Protein AF-A0A9P6Y6A9-F1 (afdb_monomer)

Foldseek 3Di:
DAEEEEEDEDQDLDADDLVLLLVRLLVCVVVVPQEYEYEYEYPVCLVCVVPCVVCVVSVVNNVVNSLVSNQVSCVVSVNNVHHYHYHHCSHPPDDPLLPQRHAAYEDAPVCVVVLVVSQVVNVVVPGDRHHYHHDDDDPDDPPDPDDDPPPDDDDDDDDDDD

Sequence (162 aa):
MSILYLPLVLDELYPPNDDLIRQTVSLAITEKAKRLVIGIKSQEIKTHAHCLDAIWDKMQTVLGHLYVAQLNVAYEANAPLFDCNVVFEDVCGYFIHLEPNLTKVCLPEKDMDQVKKWNEARKEIGLNVLEVHGMSRHPTTPVQPSHQKKASDIVDDDCVGV

Organism: Rhizopus oryzae (NCBI:txid64495)

Solvent-accessible surface area (backbone atoms only — not comparable to full-atom values): 9762 Å² total; per-residue (Å²): 123,46,23,38,34,33,75,41,80,34,77,54,76,57,74,72,70,58,66,63,52,39,52,50,49,49,50,38,60,76,70,61,35,66,30,40,37,38,36,38,38,35,62,50,55,53,74,30,67,92,47,50,78,84,49,38,70,38,54,50,50,35,50,52,48,53,49,52,48,44,46,55,50,24,50,79,66,76,38,75,81,66,47,71,48,80,44,53,49,74,74,67,85,57,63,73,84,67,42,81,69,47,39,33,37,43,40,51,60,92,55,51,68,59,52,54,56,43,34,51,57,22,48,77,74,74,38,74,62,59,45,80,44,70,43,82,82,75,83,77,73,80,81,71,81,79,75,78,82,74,90,78,86,88,74,91,80,89,82,89,85,134

Mean predicted aligned error: 9.48 Å

Secondary structure (DSSP, 8-state):
--EEEEEEEESSSSPPPHHHHHHHHHHHHHTT-SEEEEEEEEHHHHHTTT-GGGGHHHHHHHHHHHHHHHHHHHHHTT-TT--EEEEETTTSSS-GGG-TT--EEEEEGGGHHHHHHHHHHHHHTTPPPPEEEEE---------------------------

Nearest PDB structures (foldseek):
  3do8-assembly1_A  TM=6.093E-01  e=5.487E-04  Archaeoglobus fulgidus
  4r2l-assembly1_B-2  TM=4.645E-01  e=2.182E+00  Salmonella enterica subsp. enterica serovar Typhimurium str. LT2
  7ap3-assembly1_B  TM=3.994E-01  e=2.048E+00  Escherichia coli BL21(DE3)
  4guf-assembly1_A  TM=3.846E-01  e=2.182E+00  Salmonella enterica subsp. enterica serovar Typhimurium str. LT2
  6vw9-assembly1_A-2  TM=2.166E-01  e=6.005E+00  Caenorhabditis elegans

Structure (mmCIF, N/CA/C/O backbone):
data_AF-A0A9P6Y6A9-F1
#
_entry.id   AF-A0A9P6Y6A9-F1
#
loop_
_atom_site.group_PDB
_atom_site.id
_atom_site.type_symbol
_atom_site.label_atom_id
_atom_site.label_alt_id
_atom_site.label_comp_id
_atom_site.label_asym_id
_atom_site.label_entity_id
_atom_site.label_seq_id
_atom_site.pdbx_PDB_ins_code
_atom_site.Cartn_x
_atom_site.Cartn_y
_atom_site.Cartn_z
_atom_site.occupancy
_atom_site.B_iso_or_equiv
_atom_site.auth_seq_id
_atom_site.auth_comp_id
_atom_site.auth_asym_id
_atom_site.auth_atom_id
_atom_site.pdbx_PDB_model_num
ATOM 1 N N . MET A 1 1 ? -16.150 -3.384 7.715 1.00 75.31 1 MET A N 1
ATOM 2 C CA . MET A 1 1 ? -14.798 -3.113 8.251 1.00 75.31 1 MET A CA 1
ATOM 3 C C . MET A 1 1 ? -13.981 -2.491 7.135 1.00 75.31 1 MET A C 1
ATOM 5 O O . MET A 1 1 ? -14.088 -2.981 6.017 1.00 75.31 1 MET A O 1
ATOM 9 N N . SER A 1 2 ? -13.259 -1.407 7.412 1.00 92.94 2 SER A N 1
ATOM 10 C CA . SER A 1 2 ? -12.521 -0.643 6.400 1.00 92.94 2 SER A CA 1
ATOM 11 C C . SER A 1 2 ? -11.249 -1.365 5.952 1.00 92.94 2 SER A C 1
ATOM 13 O O . SER A 1 2 ? -10.630 -2.095 6.728 1.00 92.94 2 SER A O 1
ATOM 15 N N . ILE A 1 3 ? -10.866 -1.155 4.695 1.00 96.31 3 ILE A N 1
ATOM 16 C CA . ILE A 1 3 ? -9.535 -1.477 4.175 1.00 96.31 3 ILE A CA 1
ATOM 17 C C . ILE A 1 3 ? -8.944 -0.165 3.677 1.00 96.31 3 ILE A C 1
ATOM 19 O O . ILE A 1 3 ? -9.567 0.536 2.870 1.00 96.31 3 ILE A O 1
ATOM 23 N N . LEU A 1 4 ? -7.771 0.169 4.204 1.00 97.06 4 LEU A N 1
ATOM 24 C CA . LEU A 1 4 ? -7.047 1.383 3.856 1.00 97.06 4 LEU A CA 1
ATOM 25 C C . LEU A 1 4 ? -5.989 1.070 2.806 1.00 97.06 4 LEU A C 1
ATOM 27 O O . LEU A 1 4 ? -5.419 -0.021 2.795 1.00 97.06 4 LEU A O 1
ATOM 31 N N . TYR A 1 5 ? -5.718 2.043 1.946 1.00 96.75 5 TYR A N 1
ATOM 32 C CA . TYR A 1 5 ? -4.704 1.952 0.908 1.00 96.75 5 TYR A CA 1
ATOM 33 C C . TYR A 1 5 ? -3.762 3.148 0.952 1.00 96.75 5 TYR A C 1
ATOM 35 O O . TYR A 1 5 ? -4.206 4.292 0.991 1.00 96.75 5 TYR A O 1
ATOM 43 N N . LEU A 1 6 ? -2.465 2.863 0.926 1.00 95.12 6 LEU A N 1
ATOM 44 C CA . LEU A 1 6 ? -1.391 3.834 0.799 1.00 95.12 6 LEU A CA 1
ATOM 45 C C . LEU A 1 6 ? -0.691 3.631 -0.552 1.00 95.12 6 LEU A C 1
ATOM 47 O O . LEU A 1 6 ? 0.109 2.700 -0.673 1.00 95.12 6 LEU A O 1
ATOM 51 N N . PRO A 1 7 ? -0.969 4.462 -1.568 1.00 94.38 7 PRO A N 1
ATOM 52 C CA . PRO A 1 7 ? -0.175 4.496 -2.786 1.00 94.38 7 PRO A CA 1
ATOM 53 C C . PRO A 1 7 ? 1.179 5.167 -2.524 1.00 94.38 7 PRO A C 1
ATOM 55 O O . PRO A 1 7 ? 1.247 6.323 -2.107 1.00 94.38 7 PRO A O 1
ATOM 58 N N . LEU A 1 8 ? 2.260 4.460 -2.830 1.00 92.19 8 LEU A N 1
ATOM 59 C CA . LEU A 1 8 ? 3.626 4.966 -2.847 1.00 92.19 8 LEU A CA 1
ATOM 60 C C . LEU A 1 8 ? 4.150 4.947 -4.280 1.00 92.19 8 LEU A C 1
ATOM 62 O O . LEU A 1 8 ? 4.122 3.919 -4.953 1.00 92.19 8 LEU A O 1
ATOM 66 N N . VAL A 1 9 ? 4.656 6.089 -4.735 1.00 90.81 9 VAL A N 1
ATOM 67 C CA . VAL A 1 9 ? 5.370 6.207 -6.009 1.00 90.81 9 VAL A CA 1
ATOM 68 C C . VAL A 1 9 ? 6.832 6.475 -5.687 1.00 90.81 9 VAL A C 1
ATOM 70 O O . VAL A 1 9 ? 7.140 7.477 -5.042 1.00 90.81 9 VAL A O 1
ATOM 73 N N . LEU A 1 10 ? 7.705 5.557 -6.093 1.00 89.62 10 LEU A N 1
ATOM 74 C CA . LEU A 1 10 ? 9.142 5.598 -5.843 1.00 89.62 10 LEU A CA 1
ATOM 75 C C . LEU A 1 10 ? 9.884 5.673 -7.176 1.00 89.62 10 LEU A C 1
ATOM 77 O O . LEU A 1 10 ? 9.747 4.778 -8.011 1.00 89.62 10 LEU A O 1
ATOM 81 N N . ASP A 1 11 ? 10.685 6.716 -7.374 1.00 83.19 11 ASP A N 1
ATOM 82 C CA . ASP A 1 11 ? 11.480 6.861 -8.600 1.00 83.19 11 ASP A CA 1
ATOM 83 C C . ASP A 1 11 ? 12.490 5.706 -8.740 1.00 83.19 11 ASP A C 1
ATOM 85 O O . ASP A 1 11 ? 12.585 5.079 -9.795 1.00 83.19 11 ASP A O 1
ATOM 89 N N . GLU A 1 12 ? 13.140 5.349 -7.631 1.00 85.06 12 GLU A N 1
ATOM 90 C CA . GLU A 1 12 ? 14.035 4.197 -7.476 1.00 85.06 12 GLU A CA 1
ATOM 91 C C . GLU A 1 12 ? 13.643 3.395 -6.226 1.00 85.06 12 GLU A C 1
ATOM 93 O O . GLU A 1 12 ? 13.000 3.930 -5.317 1.00 85.06 12 GLU A O 1
ATOM 98 N N . LEU A 1 13 ? 14.032 2.118 -6.153 1.00 86.44 13 LEU A N 1
ATOM 99 C CA . LEU A 1 13 ? 13.769 1.240 -5.008 1.00 86.44 13 LEU A CA 1
ATOM 100 C C . LEU A 1 13 ? 14.679 1.548 -3.815 1.00 86.44 13 LEU A C 1
ATOM 102 O O . LEU A 1 13 ? 15.466 0.717 -3.359 1.00 86.44 13 LEU A O 1
ATOM 106 N N . TYR A 1 14 ? 14.532 2.759 -3.291 1.00 82.94 14 TYR A N 1
ATOM 107 C CA . TYR A 1 14 ? 15.074 3.171 -2.009 1.00 82.94 14 TYR A CA 1
ATOM 108 C C . TYR A 1 14 ? 14.009 3.119 -0.915 1.00 82.94 14 TYR A C 1
ATOM 110 O O . TYR A 1 14 ? 12.810 3.181 -1.210 1.00 82.94 14 TYR A O 1
ATOM 118 N N . PRO A 1 15 ? 14.435 3.020 0.357 1.00 80.19 15 PRO A N 1
ATOM 119 C CA . PRO A 1 15 ? 13.535 3.104 1.493 1.00 80.19 15 PRO A CA 1
ATOM 120 C C . PRO A 1 15 ? 12.583 4.312 1.391 1.00 80.19 15 PRO A C 1
ATOM 122 O O . PRO A 1 15 ? 13.046 5.451 1.275 1.00 80.19 15 PRO A O 1
ATOM 125 N N . PRO A 1 16 ? 11.259 4.082 1.396 1.00 80.12 16 PRO A N 1
ATOM 126 C CA . PRO A 1 16 ? 10.269 5.152 1.373 1.00 80.12 16 PRO A CA 1
ATOM 127 C C . PRO A 1 16 ? 10.287 5.968 2.669 1.00 80.12 16 PRO A C 1
ATOM 129 O O . PRO A 1 16 ? 10.762 5.510 3.703 1.00 80.12 16 PRO A O 1
ATOM 132 N N . ASN A 1 17 ? 9.716 7.174 2.623 1.00 76.75 17 ASN A N 1
ATOM 133 C CA . ASN A 1 17 ? 9.606 8.047 3.792 1.00 76.75 17 ASN A CA 1
ATOM 134 C C . ASN A 1 17 ? 8.776 7.392 4.918 1.00 76.75 17 ASN A C 1
ATOM 136 O O . ASN A 1 17 ? 7.568 7.183 4.762 1.00 76.75 17 ASN A O 1
ATOM 140 N N . ASP A 1 18 ? 9.428 7.152 6.058 1.00 85.44 18 ASP A N 1
ATOM 141 C CA . ASP A 1 18 ? 8.861 6.558 7.271 1.00 85.44 18 ASP A CA 1
ATOM 142 C C . ASP A 1 18 ? 7.628 7.286 7.791 1.00 85.44 18 ASP A C 1
ATOM 144 O O . ASP A 1 18 ? 6.690 6.631 8.239 1.00 85.44 18 ASP A O 1
ATOM 148 N N . ASP A 1 19 ? 7.590 8.616 7.734 1.00 88.50 19 ASP A N 1
ATOM 149 C CA . ASP A 1 19 ? 6.522 9.403 8.352 1.00 88.50 19 ASP A CA 1
ATOM 150 C C . ASP A 1 19 ? 5.166 9.079 7.732 1.00 88.50 19 ASP A C 1
ATOM 152 O O . ASP A 1 19 ? 4.170 8.951 8.441 1.00 88.50 19 ASP A O 1
ATOM 156 N N . LEU A 1 20 ? 5.123 8.900 6.410 1.00 88.88 20 LEU A N 1
ATOM 157 C CA . LEU A 1 20 ? 3.885 8.586 5.699 1.00 88.88 20 LEU A CA 1
ATOM 158 C C . LEU A 1 20 ? 3.394 7.173 6.045 1.00 88.88 20 LEU A C 1
ATOM 160 O O . LEU A 1 20 ? 2.198 6.943 6.226 1.00 88.88 20 LEU A O 1
ATOM 164 N N . ILE A 1 21 ? 4.318 6.223 6.179 1.00 92.12 21 ILE A N 1
ATOM 165 C CA . ILE A 1 21 ? 3.992 4.853 6.585 1.00 92.12 21 ILE A CA 1
ATOM 166 C C . ILE A 1 21 ? 3.478 4.866 8.019 1.00 92.12 21 ILE A C 1
ATOM 168 O O . ILE A 1 21 ? 2.394 4.354 8.286 1.00 92.12 21 ILE A O 1
ATOM 172 N N . ARG A 1 22 ? 4.209 5.521 8.926 1.00 93.31 22 ARG A N 1
ATOM 173 C CA . ARG A 1 22 ? 3.872 5.607 10.346 1.00 93.31 22 ARG A CA 1
ATOM 174 C C . ARG A 1 22 ? 2.510 6.253 10.565 1.00 93.31 22 ARG A C 1
ATOM 176 O O . ARG A 1 22 ? 1.674 5.676 11.253 1.00 93.31 22 ARG A O 1
ATOM 183 N N . GLN A 1 23 ? 2.252 7.396 9.930 1.00 92.81 23 GLN A N 1
ATOM 184 C CA . GLN A 1 23 ? 0.955 8.076 9.994 1.00 92.81 23 GLN A CA 1
ATOM 185 C C . GLN A 1 23 ? -0.183 7.180 9.487 1.00 92.81 23 GLN A C 1
ATOM 187 O O . GLN A 1 23 ? -1.225 7.090 10.136 1.00 92.81 23 GLN A O 1
ATOM 192 N N . THR A 1 24 ? 0.018 6.468 8.372 1.00 94.12 24 THR A N 1
ATOM 193 C CA . THR A 1 24 ? -1.037 5.614 7.808 1.00 94.12 24 THR A CA 1
ATOM 194 C C . THR A 1 24 ? -1.303 4.385 8.671 1.00 94.12 24 THR A C 1
ATOM 196 O O . THR A 1 24 ? -2.457 4.004 8.857 1.00 94.12 24 THR A O 1
ATOM 199 N N . VAL A 1 25 ? -0.253 3.764 9.216 1.00 95.44 25 VAL A N 1
ATOM 200 C CA . VAL A 1 25 ? -0.383 2.617 10.123 1.00 95.44 25 VAL A CA 1
ATOM 201 C C . VAL A 1 25 ? -1.107 3.042 11.399 1.00 95.44 25 VAL A C 1
ATOM 203 O O . VAL A 1 25 ? -2.076 2.388 11.782 1.00 95.44 25 VAL A O 1
ATOM 206 N N . SER A 1 26 ? -0.716 4.172 11.998 1.00 95.38 26 SER A N 1
ATOM 207 C CA . SER A 1 26 ? -1.408 4.746 13.158 1.00 95.38 26 SER A CA 1
ATOM 208 C C . SER A 1 26 ? -2.887 4.983 12.864 1.00 95.38 26 SER A C 1
ATOM 210 O O . SER A 1 26 ? -3.739 4.520 13.618 1.00 95.38 26 SER A O 1
ATOM 212 N N . LEU A 1 27 ? -3.206 5.629 11.737 1.00 95.12 27 LEU A N 1
ATOM 213 C CA . LEU A 1 27 ? -4.587 5.874 11.328 1.00 95.12 27 LEU A CA 1
ATOM 214 C C . LEU A 1 27 ? -5.375 4.569 11.185 1.00 95.12 27 LEU A C 1
ATOM 216 O O . LEU A 1 27 ? -6.481 4.451 11.709 1.00 95.12 27 LEU A O 1
ATOM 220 N N . ALA A 1 28 ? -4.807 3.574 10.503 1.00 96.50 28 ALA A N 1
ATOM 221 C CA . ALA A 1 28 ? -5.486 2.312 10.257 1.00 96.50 28 ALA A CA 1
ATOM 222 C C . ALA A 1 28 ? -5.765 1.535 11.551 1.00 96.50 28 ALA A C 1
ATOM 224 O O . ALA A 1 28 ? -6.846 0.961 11.699 1.00 96.50 28 ALA A O 1
ATOM 225 N N . ILE A 1 29 ? -4.842 1.571 12.516 1.00 96.31 29 ILE A N 1
ATOM 226 C CA . ILE A 1 29 ? -5.046 0.978 13.841 1.00 96.31 29 ILE A CA 1
ATOM 227 C C . ILE A 1 29 ? -6.119 1.752 14.620 1.00 96.31 29 ILE A C 1
ATOM 229 O O . ILE A 1 29 ? -7.047 1.137 15.151 1.00 96.31 29 ILE A O 1
ATOM 233 N N . THR A 1 30 ? -6.051 3.087 14.650 1.00 95.31 30 THR A N 1
ATOM 234 C CA . THR A 1 30 ? -7.036 3.943 15.335 1.00 95.31 30 THR A CA 1
ATOM 235 C C . THR A 1 30 ? -8.449 3.745 14.786 1.00 95.31 30 THR A C 1
ATOM 237 O O . THR A 1 30 ? -9.406 3.647 15.556 1.00 95.31 30 THR A O 1
ATOM 240 N N . GLU A 1 31 ? -8.592 3.617 13.467 1.00 95.06 31 GLU A N 1
ATOM 241 C CA . GLU A 1 31 ? -9.874 3.362 12.804 1.00 95.06 31 GLU A CA 1
ATOM 242 C C . GLU A 1 31 ? -10.343 1.902 12.909 1.00 95.06 31 GLU A C 1
ATOM 244 O O . GLU A 1 31 ? -11.421 1.567 12.413 1.00 95.06 31 GLU A O 1
ATOM 249 N N . LYS A 1 32 ? -9.563 1.022 13.556 1.00 94.88 32 LYS A N 1
ATOM 250 C CA . LYS A 1 32 ? -9.821 -0.426 13.623 1.00 94.88 32 LYS A CA 1
ATOM 251 C C . LYS A 1 32 ? -10.041 -1.018 12.229 1.00 94.88 32 LYS A C 1
ATOM 253 O O . LYS A 1 32 ? -10.951 -1.826 12.010 1.00 94.88 32 LYS A O 1
ATOM 258 N N . ALA A 1 33 ? -9.222 -0.579 11.274 1.00 96.06 33 ALA A N 1
ATOM 259 C CA . ALA A 1 33 ? -9.236 -1.104 9.924 1.00 96.06 33 ALA A CA 1
ATOM 260 C C . ALA A 1 33 ? -8.968 -2.609 9.951 1.00 96.06 33 ALA A C 1
ATOM 262 O O . ALA A 1 33 ? -8.194 -3.113 10.763 1.00 96.06 33 ALA A O 1
ATOM 263 N N . LYS A 1 34 ? -9.599 -3.338 9.031 1.00 95.88 34 LYS A N 1
ATOM 264 C CA . LYS A 1 34 ? -9.344 -4.770 8.865 1.00 95.88 34 LYS A CA 1
ATOM 265 C C . LYS A 1 34 ? -7.914 -5.019 8.390 1.00 95.88 34 LYS A C 1
ATOM 267 O O . LYS A 1 34 ? -7.322 -6.019 8.773 1.00 95.88 34 LYS A O 1
ATOM 272 N N . ARG A 1 35 ? -7.426 -4.150 7.501 1.00 96.25 35 ARG A N 1
ATOM 273 C CA . ARG A 1 35 ? -6.132 -4.259 6.828 1.00 96.25 35 ARG A CA 1
ATOM 274 C C . ARG A 1 35 ? -5.684 -2.904 6.283 1.00 96.25 35 ARG A C 1
ATOM 276 O O . ARG A 1 35 ? -6.522 -2.120 5.827 1.00 96.25 35 ARG A O 1
ATOM 283 N N . LEU A 1 36 ? -4.373 -2.692 6.247 1.00 97.19 36 LEU A N 1
ATOM 284 C CA . LEU A 1 36 ? -3.710 -1.693 5.409 1.00 97.19 36 LEU A CA 1
ATOM 285 C C . LEU A 1 36 ? -3.068 -2.365 4.186 1.00 97.19 36 LEU A C 1
ATOM 287 O O . LEU A 1 36 ? -2.426 -3.403 4.307 1.00 97.19 36 LEU A O 1
ATOM 291 N N . VAL A 1 37 ? -3.229 -1.776 3.004 1.00 97.12 37 VAL A N 1
ATOM 292 C CA . VAL A 1 37 ? -2.524 -2.168 1.780 1.00 97.12 37 VAL A CA 1
ATOM 293 C C . VAL A 1 37 ? -1.595 -1.033 1.365 1.00 97.12 37 VAL A C 1
ATOM 295 O O . VAL A 1 37 ? -2.049 0.078 1.122 1.00 97.12 37 VAL A O 1
ATOM 298 N N . ILE A 1 38 ? -0.303 -1.301 1.258 1.00 96.12 38 ILE A N 1
ATOM 299 C CA . ILE A 1 38 ? 0.697 -0.380 0.721 1.00 96.12 38 ILE A CA 1
ATOM 300 C C . ILE A 1 38 ? 0.972 -0.799 -0.723 1.00 96.12 38 ILE A C 1
ATOM 302 O O . ILE A 1 38 ? 1.530 -1.869 -0.961 1.00 96.12 38 ILE A O 1
ATOM 306 N N . GLY A 1 39 ? 0.547 0.015 -1.687 1.00 95.44 39 GLY A N 1
ATOM 307 C CA . GLY A 1 39 ? 0.850 -0.211 -3.100 1.00 95.44 39 GLY A CA 1
ATOM 308 C C . GLY A 1 39 ? 2.089 0.558 -3.509 1.00 95.44 39 GLY A C 1
ATOM 309 O O . GLY A 1 39 ? 2.196 1.742 -3.212 1.00 95.44 39 GLY A O 1
ATOM 310 N N . ILE A 1 40 ? 3.026 -0.103 -4.175 1.00 94.69 40 ILE A N 1
ATOM 311 C CA . ILE A 1 40 ? 4.275 0.505 -4.627 1.00 94.69 40 ILE A CA 1
ATOM 312 C C . ILE A 1 40 ? 4.283 0.525 -6.145 1.00 94.69 40 ILE A C 1
ATOM 314 O O . ILE A 1 40 ? 4.216 -0.529 -6.780 1.00 94.69 40 ILE A O 1
ATOM 318 N N . LYS A 1 41 ? 4.424 1.721 -6.710 1.00 93.31 41 LYS A N 1
ATOM 319 C CA . LYS A 1 41 ? 4.803 1.931 -8.105 1.00 93.31 41 LYS A CA 1
ATOM 320 C C . LYS A 1 41 ? 6.238 2.400 -8.177 1.00 93.31 41 LYS A C 1
ATOM 322 O O . LYS A 1 41 ? 6.624 3.302 -7.437 1.00 93.31 41 LYS A O 1
ATOM 327 N N . SER A 1 42 ? 7.006 1.825 -9.087 1.00 94.31 42 SER A N 1
ATOM 328 C CA . SER A 1 42 ? 8.363 2.260 -9.365 1.00 94.31 42 SER A CA 1
ATOM 329 C C . SER A 1 42 ? 8.738 2.050 -10.821 1.00 94.31 42 SER A C 1
ATOM 331 O O . SER A 1 42 ? 8.555 0.973 -11.395 1.00 94.31 42 SER A O 1
ATOM 333 N N . GLN A 1 43 ? 9.343 3.081 -11.412 1.00 91.81 43 GLN A N 1
ATOM 334 C CA . GLN A 1 43 ? 9.863 2.992 -12.771 1.00 91.81 43 GLN A CA 1
ATOM 335 C C . GLN A 1 43 ? 10.967 1.928 -12.879 1.00 91.81 43 GLN A C 1
ATOM 337 O O . GLN A 1 43 ? 11.085 1.270 -13.915 1.00 91.81 43 GLN A O 1
ATOM 342 N N . GLU A 1 44 ? 11.733 1.704 -11.808 1.00 92.94 44 GLU A N 1
ATOM 343 C CA . GLU A 1 44 ? 12.754 0.659 -11.745 1.00 92.94 44 GLU A CA 1
ATOM 344 C C . GLU A 1 44 ? 12.144 -0.748 -11.834 1.00 92.94 44 GLU A C 1
ATOM 346 O O . GLU A 1 44 ? 12.607 -1.552 -12.649 1.00 92.94 44 GLU A O 1
ATOM 351 N N . ILE A 1 45 ? 11.058 -1.019 -11.093 1.00 93.62 45 ILE A N 1
ATOM 352 C CA . ILE A 1 45 ? 10.310 -2.288 -11.185 1.00 93.62 45 ILE A CA 1
ATOM 353 C C . ILE A 1 45 ? 9.767 -2.471 -12.595 1.00 93.62 45 ILE A C 1
ATOM 355 O O . ILE A 1 45 ? 9.959 -3.520 -13.204 1.00 93.62 45 ILE A O 1
ATOM 359 N N . LYS A 1 46 ? 9.119 -1.438 -13.137 1.00 91.69 46 LYS A N 1
ATOM 360 C CA . LYS A 1 46 ? 8.538 -1.488 -14.479 1.00 91.69 46 LYS A CA 1
ATOM 361 C C . LYS A 1 46 ? 9.585 -1.796 -15.552 1.00 91.69 46 LYS A C 1
ATOM 363 O O . LYS A 1 46 ? 9.309 -2.547 -16.482 1.00 91.69 46 LYS A O 1
ATOM 368 N N . THR A 1 47 ? 10.789 -1.242 -15.411 1.00 92.94 47 THR A N 1
ATOM 369 C CA . THR A 1 47 ? 11.908 -1.463 -16.341 1.00 92.94 47 THR A CA 1
ATOM 370 C C . THR A 1 47 ? 12.444 -2.896 -16.261 1.00 92.94 47 THR A C 1
ATOM 372 O O . THR A 1 47 ? 12.831 -3.463 -17.280 1.00 92.94 47 THR A O 1
ATOM 375 N N . HIS A 1 48 ? 12.408 -3.509 -15.077 1.00 93.56 48 HIS A N 1
ATOM 376 C CA . HIS A 1 48 ? 12.892 -4.870 -14.834 1.00 93.56 48 HIS A CA 1
ATOM 377 C C . HIS A 1 48 ? 11.764 -5.904 -14.708 1.00 93.56 48 HIS A C 1
ATOM 379 O O . HIS A 1 48 ? 12.003 -7.005 -14.223 1.00 93.56 48 HIS A O 1
ATOM 385 N N . ALA A 1 49 ? 10.546 -5.607 -15.176 1.00 90.50 49 ALA A N 1
ATOM 386 C CA . ALA A 1 49 ? 9.385 -6.488 -15.005 1.00 90.50 49 ALA A CA 1
ATOM 387 C C . ALA A 1 49 ? 9.599 -7.910 -15.569 1.00 90.50 49 ALA A C 1
ATOM 389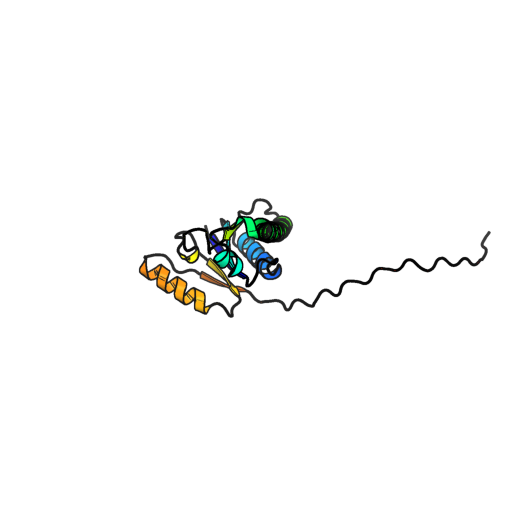 O O . ALA A 1 49 ? 8.999 -8.867 -15.087 1.00 90.50 49 ALA A O 1
ATOM 390 N N . HIS A 1 50 ? 10.478 -8.062 -16.566 1.00 91.25 50 HIS A N 1
ATOM 391 C CA . HIS A 1 50 ? 10.839 -9.350 -17.170 1.00 91.25 50 HIS A CA 1
ATOM 392 C C . HIS A 1 50 ? 12.016 -10.068 -16.484 1.00 91.25 50 HIS A C 1
ATOM 394 O O . HIS A 1 50 ? 12.320 -11.202 -16.842 1.00 91.25 50 HIS A O 1
ATOM 400 N N . CYS A 1 51 ? 12.698 -9.418 -15.539 1.00 93.06 51 CYS A N 1
ATOM 401 C CA . CYS A 1 51 ? 13.864 -9.942 -14.829 1.00 93.06 51 CYS A CA 1
ATOM 402 C C . CYS A 1 51 ? 13.957 -9.312 -13.428 1.00 93.06 51 CYS A C 1
ATOM 404 O O . CYS A 1 51 ? 14.878 -8.552 -13.127 1.00 93.06 51 CYS A O 1
ATOM 406 N N . LEU A 1 52 ? 12.968 -9.597 -12.575 1.00 93.06 52 LEU A N 1
ATOM 407 C CA . LEU A 1 52 ? 12.916 -9.038 -11.219 1.00 93.06 52 LEU A CA 1
ATOM 408 C C . LEU A 1 52 ? 14.081 -9.513 -10.343 1.00 93.06 52 LEU A C 1
ATOM 410 O O . LEU A 1 52 ? 14.485 -8.780 -9.445 1.00 93.06 52 LEU A O 1
ATOM 414 N N . ASP A 1 53 ? 14.672 -10.670 -10.650 1.00 94.44 53 ASP A N 1
ATOM 415 C CA . ASP A 1 53 ? 15.862 -11.192 -9.966 1.00 94.44 53 ASP A CA 1
ATOM 416 C C . ASP A 1 53 ? 17.020 -10.181 -9.973 1.00 94.44 53 ASP A C 1
ATOM 418 O O . ASP A 1 53 ? 17.762 -10.085 -8.999 1.00 94.44 53 ASP A O 1
ATOM 422 N N . ALA A 1 54 ? 17.138 -9.359 -11.025 1.00 94.81 54 ALA A N 1
ATOM 423 C CA . ALA A 1 54 ? 18.175 -8.332 -11.132 1.00 94.81 54 ALA A CA 1
ATOM 424 C C . ALA A 1 54 ? 18.030 -7.193 -10.105 1.00 94.81 54 ALA A C 1
ATOM 426 O O . ALA A 1 54 ? 19.001 -6.496 -9.816 1.00 94.81 54 ALA A O 1
ATOM 427 N N . ILE A 1 55 ? 16.825 -6.990 -9.567 1.00 94.75 55 ILE A N 1
ATOM 428 C CA . ILE A 1 55 ? 16.508 -5.938 -8.589 1.00 94.75 55 ILE A CA 1
ATOM 429 C C . ILE A 1 55 ? 15.921 -6.505 -7.290 1.00 94.75 55 ILE A C 1
ATOM 431 O O . ILE A 1 55 ? 15.436 -5.747 -6.446 1.00 94.75 55 ILE A O 1
ATOM 435 N N . TRP A 1 56 ? 15.964 -7.826 -7.111 1.00 94.88 56 TRP A N 1
ATOM 436 C CA . TRP A 1 56 ? 15.301 -8.509 -6.005 1.00 94.88 56 TRP A CA 1
ATOM 437 C C . TRP A 1 56 ? 15.812 -8.037 -4.643 1.00 94.88 56 TRP A C 1
ATOM 439 O O . TRP A 1 56 ? 15.008 -7.720 -3.767 1.00 94.88 56 TRP A O 1
ATOM 449 N N . ASP A 1 57 ? 17.126 -7.860 -4.495 1.00 95.00 57 ASP A N 1
ATOM 450 C CA . ASP A 1 57 ? 17.738 -7.361 -3.257 1.00 95.00 57 ASP A CA 1
ATOM 451 C C . ASP A 1 57 ? 17.215 -5.965 -2.873 1.00 95.00 57 ASP A C 1
ATOM 453 O O . ASP A 1 57 ? 16.988 -5.664 -1.695 1.00 95.00 57 ASP A O 1
ATOM 457 N N . LYS A 1 58 ? 16.952 -5.104 -3.866 1.00 94.44 58 LYS A N 1
ATOM 458 C CA . LYS A 1 58 ? 16.361 -3.779 -3.630 1.00 94.44 58 LYS A CA 1
ATOM 459 C C . LYS A 1 58 ? 14.901 -3.894 -3.204 1.00 94.44 58 LYS A C 1
ATOM 461 O O . LYS A 1 58 ? 14.488 -3.248 -2.242 1.00 94.44 58 LYS A O 1
ATOM 466 N N . MET A 1 59 ? 14.128 -4.757 -3.867 1.00 94.62 59 MET A N 1
ATOM 467 C CA . MET A 1 59 ? 12.740 -5.035 -3.479 1.00 94.62 59 MET A CA 1
ATOM 468 C C . MET A 1 59 ? 12.664 -5.569 -2.043 1.00 94.62 59 MET A C 1
ATOM 470 O O . MET A 1 59 ? 11.848 -5.091 -1.256 1.00 94.62 59 MET A O 1
ATOM 474 N N . GLN A 1 60 ? 13.548 -6.499 -1.669 1.00 94.81 60 GLN A N 1
ATOM 475 C CA . GLN A 1 60 ? 13.650 -7.024 -0.306 1.00 94.81 60 GLN A CA 1
ATOM 476 C C . GLN A 1 60 ? 14.032 -5.945 0.706 1.00 94.81 60 GLN A C 1
ATOM 478 O O . GLN A 1 60 ? 13.461 -5.906 1.794 1.00 94.81 60 GLN A O 1
ATOM 483 N N . THR A 1 61 ? 14.947 -5.044 0.346 1.00 93.75 61 THR A N 1
ATOM 484 C CA . THR A 1 61 ? 15.337 -3.915 1.200 1.00 93.75 61 THR A CA 1
ATOM 485 C C . THR A 1 61 ? 14.139 -3.009 1.490 1.00 93.75 61 THR A C 1
ATOM 487 O O . THR A 1 61 ? 13.875 -2.685 2.648 1.00 93.75 61 THR A O 1
ATOM 490 N N . VAL A 1 62 ? 13.360 -2.657 0.462 1.00 94.31 62 VAL A N 1
ATOM 491 C CA . VAL A 1 62 ? 12.134 -1.858 0.620 1.00 94.31 62 VAL A CA 1
ATOM 492 C C . VAL A 1 62 ? 11.098 -2.591 1.477 1.00 94.31 62 VAL A C 1
ATOM 494 O O . VAL A 1 62 ? 10.523 -1.989 2.383 1.00 94.31 62 VAL A O 1
ATOM 497 N N . LEU A 1 63 ? 10.882 -3.891 1.245 1.00 95.06 63 LEU A N 1
ATOM 498 C CA . LEU A 1 63 ? 9.963 -4.702 2.051 1.00 95.06 63 LEU A CA 1
ATOM 499 C C . LEU A 1 63 ? 10.382 -4.757 3.522 1.00 95.06 63 LEU A C 1
ATOM 501 O O . LEU A 1 63 ? 9.541 -4.571 4.400 1.00 95.06 63 LEU A O 1
ATOM 505 N N . GLY A 1 64 ? 11.669 -4.984 3.794 1.00 94.56 64 GLY A N 1
ATOM 506 C CA . GLY A 1 64 ? 12.210 -5.025 5.150 1.00 94.56 64 GLY A CA 1
ATOM 507 C C . GLY A 1 64 ? 12.020 -3.696 5.875 1.00 94.56 64 GLY A C 1
ATOM 508 O O . GLY A 1 64 ? 11.574 -3.673 7.021 1.00 94.56 64 GLY A O 1
ATOM 509 N N . HIS A 1 65 ? 12.272 -2.587 5.181 1.00 94.06 65 HIS A N 1
ATOM 510 C CA . HIS A 1 65 ? 12.063 -1.245 5.715 1.00 94.06 65 HIS A CA 1
ATOM 511 C C . HIS A 1 65 ? 10.594 -0.973 6.060 1.00 94.06 65 HIS A C 1
ATOM 513 O O . HIS A 1 65 ? 10.281 -0.567 7.179 1.00 94.06 65 HIS A O 1
ATOM 519 N N . LEU A 1 66 ? 9.680 -1.265 5.128 1.00 94.50 66 LEU A N 1
ATOM 520 C CA . LEU A 1 66 ? 8.236 -1.121 5.336 1.00 94.50 66 LEU A CA 1
ATOM 521 C C . LEU A 1 66 ? 7.734 -1.969 6.504 1.00 94.50 66 LEU A C 1
ATOM 523 O O . LEU A 1 66 ? 6.939 -1.490 7.313 1.00 94.50 66 LEU A O 1
ATOM 527 N N . TYR A 1 67 ? 8.220 -3.207 6.603 1.00 94.00 67 TYR A N 1
ATOM 528 C CA . TYR A 1 67 ? 7.863 -4.124 7.676 1.00 94.00 67 TYR A CA 1
ATOM 529 C C . TYR A 1 67 ? 8.306 -3.589 9.040 1.00 94.00 67 TYR A C 1
ATOM 531 O O . TYR A 1 67 ? 7.492 -3.497 9.953 1.00 94.00 67 TYR A O 1
ATOM 539 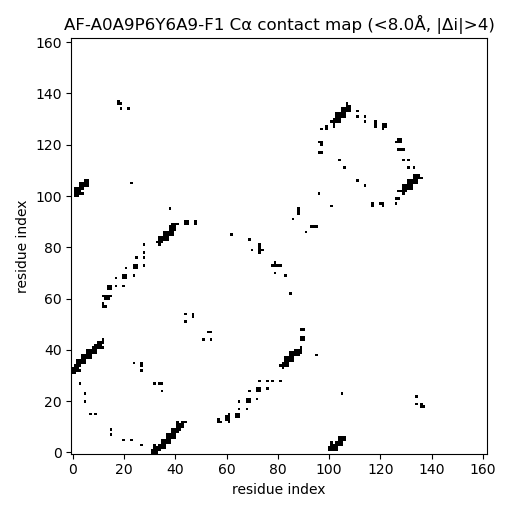N N . VAL A 1 68 ? 9.564 -3.160 9.180 1.00 94.12 68 VAL A N 1
ATOM 540 C CA . VAL A 1 68 ? 10.073 -2.598 10.442 1.00 94.12 68 VAL A CA 1
ATOM 541 C C . VAL A 1 68 ? 9.328 -1.315 10.821 1.00 94.12 68 VAL A C 1
ATOM 543 O O . VAL A 1 68 ? 8.935 -1.151 11.977 1.00 94.12 68 VAL A O 1
ATOM 546 N N . ALA A 1 69 ? 9.091 -0.416 9.861 1.00 93.50 69 ALA A N 1
ATOM 547 C CA . ALA A 1 69 ? 8.368 0.830 10.103 1.00 93.50 69 ALA A CA 1
ATOM 548 C C . ALA A 1 69 ? 6.933 0.575 10.594 1.00 93.50 69 ALA A C 1
ATOM 550 O O . ALA A 1 69 ? 6.510 1.167 11.589 1.00 93.50 69 ALA A O 1
ATOM 551 N N . GLN A 1 70 ? 6.204 -0.334 9.938 1.00 95.25 70 GLN A N 1
ATOM 552 C CA . GLN A 1 70 ? 4.857 -0.724 10.353 1.00 95.25 70 GLN A CA 1
ATOM 553 C C . GLN A 1 70 ? 4.853 -1.404 11.722 1.00 95.25 70 GLN A C 1
ATOM 555 O O . GLN A 1 70 ? 4.013 -1.075 12.561 1.00 95.25 70 GLN A O 1
ATOM 560 N N . LEU A 1 71 ? 5.784 -2.328 11.955 1.00 95.31 71 LEU A N 1
ATOM 561 C CA . LEU A 1 71 ? 5.825 -3.125 13.171 1.00 95.31 71 LEU A CA 1
ATOM 562 C C . LEU A 1 71 ? 6.085 -2.251 14.402 1.00 95.31 71 LEU A C 1
ATOM 564 O O . LEU A 1 71 ? 5.413 -2.417 15.416 1.00 95.31 71 LEU A O 1
ATOM 568 N N . ASN A 1 72 ? 6.990 -1.273 14.296 1.00 95.38 72 ASN A N 1
ATOM 569 C CA . ASN A 1 72 ? 7.266 -0.326 15.378 1.00 95.38 72 ASN A CA 1
ATOM 570 C C . ASN A 1 72 ? 5.998 0.421 15.819 1.00 95.38 72 ASN A C 1
ATOM 572 O O . ASN A 1 72 ? 5.669 0.428 17.003 1.00 95.38 72 ASN A O 1
ATOM 576 N N . VAL A 1 73 ? 5.234 0.967 14.868 1.00 96.00 73 VAL A N 1
ATOM 577 C CA . VAL A 1 73 ? 3.975 1.670 15.176 1.00 96.00 73 VAL A CA 1
ATOM 578 C C . VAL A 1 73 ? 2.923 0.721 15.740 1.00 96.00 73 VAL A C 1
ATOM 580 O O . VAL A 1 73 ? 2.216 1.057 16.689 1.00 96.00 73 VAL A O 1
ATOM 583 N N . ALA A 1 74 ? 2.827 -0.487 15.187 1.00 96.06 74 ALA A N 1
ATOM 584 C CA . ALA A 1 74 ? 1.895 -1.499 15.659 1.00 96.06 74 ALA A CA 1
ATOM 585 C C . ALA A 1 74 ? 2.170 -1.908 17.117 1.00 96.06 74 ALA A C 1
ATOM 587 O O . ALA A 1 74 ? 1.227 -2.053 17.895 1.00 96.06 74 ALA A O 1
ATOM 588 N N . TYR A 1 75 ? 3.440 -2.044 17.514 1.00 97.06 75 TYR A N 1
ATOM 589 C CA . TYR A 1 75 ? 3.819 -2.314 18.904 1.00 97.06 75 TYR A CA 1
ATOM 590 C C . TYR A 1 75 ? 3.533 -1.133 19.829 1.00 97.06 75 TYR A C 1
ATOM 592 O O . TYR A 1 75 ? 2.947 -1.336 20.890 1.00 97.06 75 TYR A O 1
ATOM 600 N N . GLU A 1 76 ? 3.886 0.089 19.423 1.00 96.38 76 GLU A N 1
ATOM 601 C CA . GLU A 1 76 ? 3.589 1.310 20.188 1.00 96.38 76 GLU A CA 1
ATOM 602 C C . GLU A 1 76 ? 2.078 1.462 20.452 1.00 96.38 76 GLU A C 1
ATOM 604 O O . GLU A 1 76 ? 1.669 1.918 21.519 1.00 96.38 76 GLU A O 1
ATOM 609 N N . ALA A 1 77 ? 1.242 1.008 19.513 1.00 95.62 77 ALA A N 1
ATOM 610 C CA . ALA A 1 77 ? -0.214 1.036 19.610 1.00 95.62 77 ALA A CA 1
ATOM 611 C C . ALA A 1 77 ? -0.850 -0.227 20.238 1.00 95.62 77 ALA A C 1
ATOM 613 O O . ALA A 1 77 ? -2.076 -0.353 20.227 1.00 95.62 77 ALA A O 1
ATOM 614 N N . ASN A 1 78 ? -0.064 -1.169 20.782 1.00 96.12 78 ASN A N 1
ATOM 615 C CA . ASN A 1 78 ? -0.539 -2.460 21.315 1.00 96.12 78 ASN A CA 1
ATOM 616 C C . ASN A 1 78 ? -1.365 -3.304 20.314 1.00 96.12 78 ASN A C 1
ATOM 618 O O . ASN A 1 78 ? -2.255 -4.063 20.703 1.00 96.12 78 ASN A O 1
ATOM 622 N N . ALA A 1 79 ? -1.056 -3.209 19.020 1.00 95.62 79 ALA A N 1
ATOM 623 C CA . ALA A 1 79 ? -1.699 -3.955 17.939 1.00 95.62 79 ALA A CA 1
ATOM 624 C C . ALA A 1 79 ? -0.679 -4.733 17.074 1.00 95.62 79 ALA A C 1
ATOM 626 O O . ALA A 1 79 ? -0.683 -4.590 15.852 1.00 95.62 79 ALA A O 1
ATOM 627 N N . PRO A 1 80 ? 0.185 -5.591 17.657 1.00 92.62 80 PRO A N 1
ATOM 628 C CA . PRO A 1 80 ? 1.317 -6.207 16.949 1.00 92.62 80 PRO A CA 1
ATOM 629 C C . PRO A 1 80 ? 0.919 -7.148 15.800 1.00 92.62 80 PRO A C 1
ATOM 631 O O . PRO A 1 80 ? 1.740 -7.447 14.941 1.00 92.62 80 PRO A O 1
ATOM 634 N N . LEU A 1 81 ? -0.333 -7.617 15.775 1.00 92.69 81 LEU A N 1
ATOM 635 C CA . LEU A 1 81 ? -0.882 -8.488 14.728 1.00 92.69 81 LEU A CA 1
ATOM 636 C C . LEU A 1 81 ? -1.710 -7.719 13.685 1.00 92.69 81 LEU A C 1
ATOM 638 O O . LEU A 1 81 ? -2.559 -8.307 13.017 1.00 92.69 81 LEU A O 1
ATOM 642 N N . PHE A 1 82 ? -1.527 -6.401 13.579 1.00 95.19 82 PHE A N 1
ATOM 643 C CA . PHE A 1 82 ? -2.226 -5.600 12.582 1.00 95.19 82 PHE A CA 1
ATOM 644 C C . PHE A 1 82 ? -1.857 -6.044 11.155 1.00 95.19 82 PHE A C 1
ATOM 646 O O . PHE A 1 82 ? -0.681 -6.114 10.802 1.00 95.19 82 PHE A O 1
ATOM 653 N N . ASP A 1 83 ? -2.874 -6.335 10.341 1.00 95.88 83 ASP A N 1
ATOM 654 C CA . ASP A 1 83 ? -2.718 -6.861 8.983 1.00 95.88 83 ASP A CA 1
ATOM 655 C C . ASP A 1 83 ? -2.284 -5.744 8.017 1.00 95.88 83 ASP A C 1
ATOM 657 O O . ASP A 1 83 ? -3.045 -4.812 7.729 1.00 95.88 83 ASP A O 1
ATOM 661 N N . CYS A 1 84 ? -1.049 -5.831 7.524 1.00 96.06 84 CYS A N 1
ATOM 662 C CA . CYS A 1 84 ? -0.467 -4.888 6.577 1.00 96.06 84 CYS A CA 1
ATOM 663 C C . CYS A 1 84 ? 0.139 -5.642 5.390 1.00 96.06 84 CYS A C 1
ATOM 665 O O . CYS A 1 84 ? 1.097 -6.398 5.546 1.00 96.06 84 CYS A O 1
ATOM 667 N N . ASN A 1 85 ? -0.398 -5.400 4.196 1.00 95.81 85 ASN A N 1
ATOM 668 C CA . ASN A 1 85 ? 0.066 -6.016 2.960 1.00 95.81 85 ASN A CA 1
ATOM 669 C C . ASN A 1 85 ? 0.839 -5.013 2.117 1.00 95.81 85 ASN A C 1
ATOM 671 O O . ASN A 1 85 ? 0.380 -3.892 1.920 1.00 95.81 85 ASN A O 1
ATOM 675 N N . VAL A 1 86 ? 1.949 -5.452 1.530 1.00 95.62 86 VAL A N 1
ATOM 676 C CA . VAL A 1 86 ? 2.682 -4.685 0.520 1.00 95.62 86 VAL A CA 1
ATOM 677 C C . VAL A 1 86 ? 2.473 -5.331 -0.844 1.00 95.62 86 VAL A C 1
ATOM 679 O O . VAL A 1 86 ? 2.598 -6.547 -0.981 1.00 95.62 86 VAL A O 1
ATOM 682 N N . VAL A 1 87 ? 2.140 -4.526 -1.849 1.00 95.94 87 VAL A N 1
ATOM 683 C CA . VAL A 1 87 ? 1.884 -4.984 -3.217 1.00 95.94 87 VAL A CA 1
ATOM 684 C C . VAL A 1 87 ? 2.656 -4.107 -4.196 1.00 95.94 87 VAL A C 1
ATOM 686 O O . VAL A 1 87 ? 2.531 -2.886 -4.178 1.00 95.94 87 VAL A O 1
ATOM 689 N N . PHE A 1 88 ? 3.433 -4.725 -5.082 1.00 95.25 88 PHE A N 1
ATOM 690 C CA . PHE A 1 88 ? 4.110 -4.025 -6.173 1.00 95.25 88 PHE A CA 1
ATOM 691 C C . PHE A 1 88 ? 3.166 -3.901 -7.373 1.00 95.25 88 PHE A C 1
ATOM 693 O O . PHE A 1 88 ? 2.938 -4.867 -8.102 1.00 95.25 88 PHE A O 1
ATOM 700 N N . GLU A 1 89 ? 2.596 -2.715 -7.564 1.00 94.69 89 GLU A N 1
ATOM 701 C CA . GLU A 1 89 ? 1.516 -2.465 -8.525 1.00 94.69 89 GLU A CA 1
ATOM 702 C C . GLU A 1 89 ? 1.925 -2.667 -9.982 1.00 94.69 89 GLU A C 1
ATOM 704 O O . GLU A 1 89 ? 1.091 -3.029 -10.806 1.00 94.69 89 GLU A O 1
ATOM 709 N N . ASP A 1 90 ? 3.202 -2.467 -10.308 1.00 93.94 90 ASP A N 1
ATOM 710 C CA . ASP A 1 90 ? 3.689 -2.624 -11.681 1.00 93.94 90 ASP A CA 1
ATOM 711 C C . A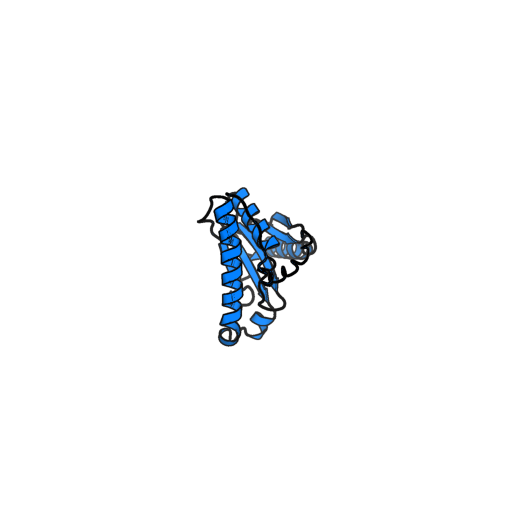SP A 1 90 ? 3.737 -4.090 -12.141 1.00 93.94 90 ASP A C 1
ATOM 713 O O . ASP A 1 90 ? 3.846 -4.348 -13.338 1.00 93.94 90 ASP A O 1
ATOM 717 N N . VAL A 1 91 ? 3.649 -5.053 -11.213 1.00 93.12 91 VAL A N 1
ATOM 718 C CA . VAL A 1 91 ? 3.794 -6.491 -11.508 1.00 93.12 91 VAL A CA 1
ATOM 719 C C . VAL A 1 91 ? 2.699 -7.373 -10.903 1.00 93.12 91 VAL A C 1
ATOM 721 O O . VAL A 1 91 ? 2.646 -8.561 -11.207 1.00 93.12 91 VAL A O 1
ATOM 724 N N . CYS A 1 92 ? 1.791 -6.833 -10.081 1.00 91.81 92 CYS A N 1
ATOM 725 C CA . CYS A 1 92 ? 0.756 -7.637 -9.419 1.00 91.81 92 CYS A CA 1
ATOM 726 C C . CYS A 1 92 ? -0.405 -8.055 -10.337 1.00 91.81 92 CYS A C 1
ATOM 728 O O . CYS A 1 92 ? -1.197 -8.913 -9.958 1.00 91.81 92 CYS A O 1
ATOM 730 N N . GLY A 1 93 ? -0.513 -7.479 -11.539 1.00 91.00 93 GLY A N 1
ATOM 731 C CA . GLY A 1 93 ? -1.493 -7.885 -12.554 1.00 91.00 93 GLY A CA 1
ATOM 732 C C . GLY A 1 93 ? -2.919 -7.368 -12.335 1.00 91.00 93 GLY A C 1
ATOM 733 O O . GLY A 1 93 ? -3.828 -7.771 -13.056 1.00 91.00 93 GLY A O 1
ATOM 734 N N . TYR A 1 94 ? -3.132 -6.471 -11.372 1.00 92.38 94 TYR A N 1
ATOM 735 C CA . TYR A 1 94 ? -4.427 -5.837 -11.124 1.00 92.38 94 TYR A CA 1
ATOM 736 C C . TYR A 1 94 ? -4.255 -4.417 -10.581 1.00 92.38 94 TYR A C 1
ATOM 738 O O . TYR A 1 94 ? -3.190 -4.025 -10.110 1.00 92.38 94 TYR A O 1
ATOM 746 N N . PHE A 1 95 ? -5.328 -3.634 -10.635 1.00 94.38 95 PHE A N 1
ATOM 747 C CA . PHE A 1 95 ? -5.343 -2.275 -10.111 1.00 94.38 95 PHE A CA 1
ATOM 748 C C . PHE A 1 95 ? -5.880 -2.263 -8.680 1.00 94.38 95 PHE A C 1
ATOM 750 O O . PHE A 1 95 ? -7.076 -2.448 -8.472 1.00 94.38 95 PHE A O 1
ATOM 757 N N . ILE A 1 96 ? -5.024 -1.982 -7.692 1.00 95.25 96 ILE A N 1
ATOM 758 C CA . ILE A 1 96 ? -5.417 -1.981 -6.268 1.00 95.25 96 ILE A CA 1
ATOM 759 C C . ILE A 1 96 ? -6.572 -1.007 -5.998 1.00 95.25 96 ILE A C 1
ATOM 761 O O . ILE A 1 96 ? -7.496 -1.317 -5.252 1.00 95.25 96 ILE A O 1
ATOM 765 N N . HIS A 1 97 ? -6.573 0.159 -6.649 1.00 94.44 97 HIS A N 1
ATOM 766 C CA . HIS A 1 97 ? -7.651 1.140 -6.504 1.00 94.44 97 HIS A CA 1
ATOM 767 C C . HIS A 1 97 ? -9.013 0.644 -7.026 1.00 94.44 97 HIS A C 1
ATOM 769 O O . HIS A 1 97 ? -10.022 1.287 -6.750 1.00 94.44 97 HIS A O 1
ATOM 775 N N . LEU A 1 98 ? -9.077 -0.481 -7.746 1.00 95.81 98 LEU A N 1
ATOM 776 C CA . LEU A 1 98 ? -10.317 -1.134 -8.184 1.00 95.81 98 LEU A CA 1
ATOM 777 C C . LEU A 1 98 ? -10.715 -2.322 -7.292 1.00 95.81 98 LEU A C 1
ATOM 779 O O . LEU A 1 98 ? -11.692 -3.003 -7.586 1.00 95.81 98 LEU A O 1
ATOM 783 N N . GLU A 1 99 ? -10.020 -2.556 -6.177 1.00 94.12 99 GLU A N 1
ATOM 784 C CA . GLU A 1 99 ? -10.415 -3.581 -5.211 1.00 94.12 99 GLU A CA 1
ATOM 785 C C . GLU A 1 99 ? -11.792 -3.254 -4.597 1.00 94.12 99 GLU A C 1
ATOM 787 O O . GLU A 1 99 ? -11.967 -2.163 -4.029 1.00 94.12 99 GLU A O 1
ATOM 792 N N . PRO A 1 100 ? -12.787 -4.166 -4.657 1.00 92.94 100 PRO A N 1
ATOM 793 C CA . PRO A 1 100 ? -14.152 -3.876 -4.206 1.00 92.94 100 PRO A CA 1
ATOM 794 C C . PRO A 1 100 ? -14.254 -3.562 -2.714 1.00 92.94 100 PRO A C 1
ATOM 796 O O . PRO A 1 100 ? -15.068 -2.741 -2.296 1.00 92.94 100 PRO A O 1
ATOM 799 N N . ASN A 1 101 ? -13.405 -4.205 -1.909 1.00 93.44 101 ASN A N 1
ATOM 800 C CA . ASN A 1 101 ? -13.393 -4.045 -0.456 1.00 93.44 101 ASN A CA 1
ATOM 801 C C . ASN A 1 101 ? -12.577 -2.834 0.010 1.00 93.44 101 ASN A C 1
ATOM 803 O O . ASN A 1 101 ? -12.527 -2.569 1.211 1.00 93.44 101 ASN A O 1
ATOM 807 N N . LEU A 1 102 ? -11.917 -2.123 -0.909 1.00 95.75 102 LEU A N 1
ATOM 808 C CA . LEU A 1 102 ? -11.158 -0.934 -0.566 1.00 95.75 102 LEU A CA 1
ATOM 809 C C . LEU A 1 102 ? -12.105 0.223 -0.254 1.00 95.75 102 LEU A C 1
ATOM 811 O O . LEU A 1 102 ? -12.984 0.542 -1.055 1.00 95.75 102 LEU A O 1
ATOM 815 N N . THR A 1 103 ? -11.922 0.843 0.911 1.00 96.19 103 THR A N 1
ATOM 816 C CA . THR A 1 103 ? -12.843 1.873 1.411 1.00 96.19 103 THR A CA 1
ATOM 817 C C . THR A 1 103 ? -12.209 3.251 1.491 1.00 96.19 103 THR A C 1
ATOM 819 O O . THR A 1 103 ? -12.902 4.247 1.312 1.00 96.19 103 THR A O 1
ATOM 822 N N . LYS A 1 104 ? -10.905 3.321 1.774 1.00 96.31 104 LYS A N 1
ATOM 823 C CA . LYS A 1 104 ? -10.210 4.578 2.054 1.00 96.31 104 LYS A CA 1
ATOM 824 C C . LYS A 1 104 ? -8.820 4.580 1.445 1.00 96.31 104 LYS A C 1
ATOM 826 O O . LYS A 1 104 ? -8.144 3.552 1.439 1.00 96.31 104 LYS A O 1
ATOM 831 N N . VAL A 1 105 ? -8.397 5.743 0.971 1.00 95.50 105 VAL A N 1
ATOM 832 C CA . VAL A 1 105 ? -7.045 5.977 0.483 1.00 95.50 105 VAL A CA 1
ATOM 833 C C . VAL A 1 105 ? -6.378 7.114 1.249 1.00 95.50 105 VAL A C 1
ATOM 835 O O . VAL A 1 105 ? -6.982 8.162 1.480 1.00 95.50 105 VAL A O 1
ATOM 838 N N . CYS A 1 106 ? -5.132 6.885 1.646 1.00 93.44 106 CYS A N 1
ATOM 839 C CA . CYS A 1 106 ? -4.308 7.801 2.420 1.00 93.44 106 CYS A CA 1
ATOM 840 C C . CYS A 1 106 ? -3.176 8.301 1.528 1.00 93.44 106 CYS A C 1
ATOM 842 O O . CYS A 1 106 ? -2.388 7.502 1.034 1.00 93.44 106 CYS A O 1
ATOM 844 N N . LEU A 1 107 ? -3.095 9.606 1.286 1.00 88.62 107 LEU A N 1
ATOM 845 C CA . LEU A 1 107 ? -2.089 10.174 0.387 1.00 88.62 107 LEU A CA 1
ATOM 846 C C . LEU A 1 107 ? -1.747 11.615 0.772 1.00 88.62 107 LEU A C 1
ATOM 848 O O . LEU A 1 107 ? -2.553 12.286 1.422 1.00 88.62 107 LEU A O 1
ATOM 852 N N . PRO A 1 108 ? -0.576 12.125 0.356 1.00 81.44 108 PRO A N 1
ATOM 853 C CA . PRO A 1 108 ? -0.276 13.546 0.464 1.00 81.44 108 PRO A CA 1
ATOM 854 C C . PRO A 1 108 ? -1.342 14.389 -0.247 1.00 81.44 108 PRO A C 1
ATOM 856 O O . PRO A 1 108 ? -1.794 14.035 -1.335 1.00 81.44 108 PRO A O 1
ATOM 859 N N . GLU A 1 109 ? -1.706 15.538 0.324 1.00 77.75 109 GLU A N 1
ATOM 860 C CA . GLU A 1 109 ? -2.770 16.403 -0.225 1.00 77.75 109 GLU A CA 1
ATOM 861 C C . GLU A 1 109 ? -2.543 16.805 -1.691 1.00 77.75 109 GLU A C 1
ATOM 863 O O . GLU A 1 109 ? -3.483 16.897 -2.478 1.00 77.75 109 GLU A O 1
ATOM 868 N N . LYS A 1 110 ? -1.277 16.971 -2.086 1.00 76.69 110 LYS A N 1
ATOM 869 C CA . LYS A 1 110 ? -0.876 17.292 -3.463 1.00 76.69 110 LYS A CA 1
ATOM 870 C C . LYS A 1 110 ? -1.296 16.246 -4.507 1.00 76.69 110 LYS A C 1
ATOM 872 O O . LYS A 1 110 ? -1.369 16.576 -5.685 1.00 76.69 110 LYS A O 1
ATOM 877 N N . ASP A 1 111 ? -1.581 15.013 -4.091 1.00 80.81 111 ASP A N 1
ATOM 878 C CA . ASP A 1 111 ? -1.864 13.895 -4.994 1.00 80.81 111 ASP A CA 1
ATOM 879 C C . ASP A 1 111 ? -3.382 13.589 -5.080 1.00 80.81 111 ASP A C 1
ATOM 881 O O . ASP A 1 111 ? -3.799 12.615 -5.711 1.00 80.81 111 ASP A O 1
ATOM 885 N N . MET A 1 112 ? -4.242 14.432 -4.482 1.00 82.25 112 MET A N 1
ATOM 886 C CA . MET A 1 112 ? -5.700 14.216 -4.400 1.00 82.25 112 MET A CA 1
ATOM 887 C C . MET A 1 112 ? -6.415 14.113 -5.752 1.00 82.25 112 MET A C 1
ATOM 889 O O . MET A 1 112 ? -7.420 13.404 -5.863 1.00 82.25 112 MET A O 1
ATOM 893 N N . ASP A 1 113 ? -5.906 14.762 -6.799 1.00 86.94 113 ASP A N 1
ATOM 894 C CA . ASP A 1 113 ? -6.509 14.683 -8.134 1.00 86.94 113 ASP A CA 1
ATOM 895 C C . ASP A 1 113 ? -6.437 13.273 -8.734 1.00 86.94 113 ASP A C 1
ATOM 897 O O . ASP A 1 113 ? -7.316 12.880 -9.506 1.00 86.94 113 ASP A O 1
ATOM 901 N N . GLN A 1 114 ? -5.449 12.467 -8.337 1.00 90.25 114 GLN A N 1
ATOM 902 C CA . GLN A 1 114 ? -5.351 11.074 -8.769 1.00 90.25 114 GLN A CA 1
ATOM 903 C C . GLN A 1 114 ? -6.531 10.239 -8.249 1.00 90.25 114 GLN A C 1
ATOM 905 O O . GLN A 1 114 ? -7.038 9.369 -8.961 1.00 90.25 114 GLN A O 1
ATOM 910 N N . VAL A 1 115 ? -7.019 10.537 -7.042 1.00 91.69 115 VAL A N 1
ATOM 911 C CA . VAL A 1 115 ? -8.143 9.810 -6.442 1.00 91.69 115 VAL A CA 1
ATOM 91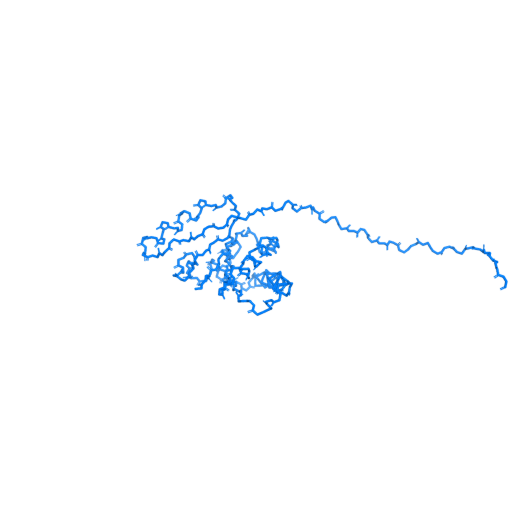2 C C . VAL A 1 115 ? -9.466 10.154 -7.108 1.00 91.69 115 VAL A C 1
ATOM 914 O O . VAL A 1 115 ? -10.338 9.293 -7.203 1.00 91.69 115 VAL A O 1
ATOM 917 N N . LYS A 1 116 ? -9.620 11.375 -7.637 1.00 92.56 116 LYS A N 1
ATOM 918 C CA . LYS A 1 116 ? -10.803 11.733 -8.437 1.00 92.56 116 LYS A CA 1
ATOM 919 C C . LYS A 1 116 ? -10.931 10.809 -9.648 1.00 92.56 116 LYS A C 1
ATOM 921 O O . LYS A 1 116 ? -11.983 10.202 -9.824 1.00 92.56 116 LYS A O 1
ATOM 926 N N . LYS A 1 117 ? -9.830 10.600 -10.381 1.00 94.81 117 LYS A N 1
ATOM 927 C CA . LYS A 1 117 ? -9.774 9.668 -11.522 1.00 94.81 117 LYS A CA 1
ATOM 928 C C . LYS A 1 117 ? -10.073 8.226 -11.106 1.00 94.81 117 LYS A C 1
ATOM 930 O O . LYS A 1 117 ? -10.807 7.523 -11.790 1.00 94.81 117 LYS A O 1
ATOM 935 N N . TRP A 1 118 ? -9.545 7.777 -9.965 1.00 95.88 118 TRP A N 1
ATOM 936 C CA . TRP A 1 118 ? -9.866 6.444 -9.440 1.00 95.88 118 TRP A CA 1
ATOM 937 C C . TRP A 1 118 ? -11.342 6.303 -9.073 1.00 95.88 118 TRP A C 1
ATOM 939 O O . TRP A 1 118 ? -11.946 5.276 -9.360 1.00 95.88 118 TRP A O 1
ATOM 949 N N . ASN A 1 119 ? -11.943 7.328 -8.475 1.00 96.69 119 ASN A N 1
ATOM 950 C CA . ASN A 1 119 ? -13.357 7.323 -8.119 1.00 96.69 119 ASN A CA 1
ATOM 951 C C . ASN A 1 119 ? -14.278 7.370 -9.343 1.00 96.69 119 ASN A C 1
ATOM 953 O O . ASN A 1 119 ? -15.361 6.793 -9.290 1.00 96.69 119 ASN A O 1
ATOM 957 N N . GLU A 1 120 ? -13.864 8.009 -10.435 1.00 96.88 120 GLU A N 1
ATOM 958 C CA . GLU A 1 120 ? -14.545 7.920 -11.733 1.00 96.88 120 GLU A CA 1
ATOM 959 C C . GLU A 1 120 ? -14.499 6.485 -12.269 1.00 96.88 120 GLU A C 1
ATOM 961 O O . GLU A 1 120 ? -15.554 5.880 -12.457 1.00 96.88 120 GLU A O 1
ATOM 966 N N . ALA A 1 121 ? -13.304 5.891 -12.372 1.00 96.75 121 ALA A N 1
ATOM 967 C CA . ALA A 1 121 ? -13.134 4.512 -12.835 1.00 96.75 121 ALA A CA 1
ATOM 968 C C . ALA A 1 121 ? -13.922 3.498 -11.983 1.00 96.75 121 ALA A C 1
ATOM 970 O O . ALA A 1 121 ? -14.542 2.580 -12.509 1.00 96.75 121 ALA A O 1
ATOM 971 N N . ARG A 1 122 ? -13.957 3.680 -10.655 1.00 97.62 122 ARG A N 1
ATOM 972 C CA . ARG A 1 122 ? -14.743 2.836 -9.739 1.00 97.62 122 ARG A CA 1
ATOM 973 C C . ARG A 1 122 ? -16.244 2.943 -9.994 1.00 97.62 122 ARG A C 1
ATOM 975 O O . ARG A 1 122 ? -16.920 1.918 -9.994 1.00 97.62 122 ARG A O 1
ATOM 982 N N . LYS A 1 123 ? -16.769 4.148 -10.240 1.00 97.25 123 LYS A N 1
ATOM 983 C CA . LYS A 1 123 ? -18.194 4.347 -10.554 1.00 97.25 123 LYS A CA 1
ATOM 984 C C . LYS A 1 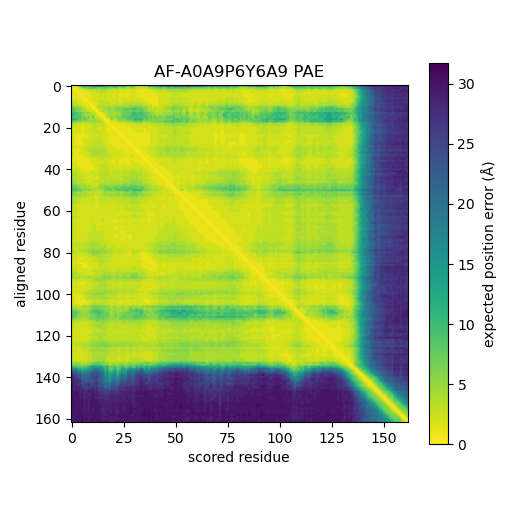123 ? -18.591 3.656 -11.856 1.00 97.25 123 LYS A C 1
ATOM 986 O O . LYS A 1 123 ? -19.663 3.062 -11.902 1.00 97.25 123 LYS A O 1
ATOM 991 N N . GLU A 1 124 ? -17.734 3.702 -12.876 1.00 96.81 124 GLU A N 1
ATOM 992 C CA . GLU A 1 124 ? -17.986 3.058 -14.176 1.00 96.81 124 GLU A CA 1
ATOM 993 C C . GLU A 1 124 ? -18.201 1.545 -14.052 1.00 96.81 124 GLU A C 1
ATOM 995 O O . GLU A 1 124 ? -19.026 0.977 -14.764 1.00 96.81 124 GLU A O 1
ATOM 1000 N N . ILE A 1 125 ? -17.515 0.900 -13.105 1.00 96.00 125 ILE A N 1
ATOM 1001 C CA . ILE A 1 125 ? -17.629 -0.542 -12.843 1.00 96.00 125 ILE A CA 1
ATOM 1002 C C . ILE A 1 125 ? -18.544 -0.882 -11.652 1.00 96.00 125 ILE A C 1
ATOM 1004 O O . ILE A 1 125 ? -18.556 -2.019 -11.184 1.00 96.00 125 ILE A O 1
ATOM 1008 N N . GLY A 1 126 ? -19.316 0.089 -11.149 1.00 95.75 126 GLY A N 1
ATOM 1009 C CA . GLY A 1 126 ? -20.309 -0.123 -10.089 1.00 95.75 126 GLY A CA 1
ATOM 1010 C C . GLY A 1 126 ? -19.742 -0.276 -8.672 1.00 95.75 126 GLY A C 1
ATOM 1011 O O . GLY A 1 126 ? -20.420 -0.820 -7.801 1.00 95.75 126 GLY A O 1
ATOM 1012 N N . LEU A 1 127 ? -18.517 0.191 -8.416 1.00 96.56 127 LEU A N 1
ATOM 1013 C CA . LEU A 1 127 ? -17.902 0.189 -7.088 1.00 96.56 127 LEU A CA 1
ATOM 1014 C C . LEU A 1 127 ? -18.165 1.485 -6.314 1.00 96.56 127 LEU A C 1
ATOM 1016 O O . LEU A 1 127 ? -18.301 2.574 -6.874 1.00 96.56 127 LEU A O 1
ATOM 1020 N N . ASN A 1 128 ? -18.152 1.369 -4.984 1.00 95.44 128 ASN A N 1
ATOM 1021 C CA . ASN A 1 128 ? -18.222 2.515 -4.079 1.00 95.44 128 ASN A CA 1
ATOM 1022 C C . ASN A 1 128 ? -16.991 3.410 -4.229 1.00 95.44 128 ASN A C 1
ATOM 1024 O O . ASN A 1 128 ? -15.874 2.909 -4.362 1.00 95.44 128 ASN A O 1
ATOM 1028 N N . VAL A 1 129 ? -17.178 4.726 -4.134 1.00 96.00 129 VAL A N 1
ATOM 1029 C CA . VAL A 1 129 ? -16.066 5.687 -4.116 1.00 96.00 129 VAL A CA 1
ATOM 1030 C C . VAL A 1 129 ? -15.189 5.507 -2.874 1.00 96.00 129 VAL A C 1
ATOM 1032 O O . VAL A 1 129 ? -15.670 5.125 -1.809 1.00 96.00 129 VAL A O 1
ATOM 1035 N N . LEU A 1 130 ? -13.902 5.799 -3.024 1.00 95.75 130 LEU A N 1
ATOM 1036 C CA . LEU A 1 130 ? -12.922 5.821 -1.950 1.00 95.75 130 LEU A CA 1
ATOM 1037 C C . LEU A 1 130 ? -13.051 7.115 -1.147 1.00 95.75 130 LEU A C 1
ATOM 1039 O O . LEU A 1 130 ? -13.054 8.211 -1.719 1.00 95.75 130 LEU A O 1
ATOM 1043 N N . GLU A 1 131 ? -13.098 6.974 0.175 1.00 94.75 131 GLU A N 1
ATOM 1044 C CA . GLU A 1 131 ? -12.865 8.075 1.106 1.00 94.75 131 GLU A CA 1
ATOM 1045 C C . GLU A 1 131 ? -11.398 8.516 1.017 1.00 94.75 131 GLU A C 1
ATOM 1047 O O . GLU A 1 131 ? -10.496 7.684 0.893 1.00 94.75 131 GLU A O 1
ATOM 1052 N N . VAL A 1 132 ? -11.154 9.824 1.076 1.00 92.88 132 VAL A N 1
ATOM 1053 C CA . VAL A 1 132 ? -9.815 10.402 0.929 1.00 92.88 132 VAL A CA 1
ATOM 1054 C C . VAL A 1 132 ? -9.348 10.942 2.269 1.00 92.88 132 VAL A C 1
ATOM 1056 O O . VAL A 1 132 ? -10.000 11.814 2.838 1.00 92.88 132 VAL A O 1
ATOM 1059 N N . HIS A 1 133 ? -8.203 10.459 2.745 1.00 92.25 133 HIS A N 1
ATOM 1060 C CA . HIS A 1 133 ? -7.519 11.014 3.905 1.00 92.25 133 HIS A CA 1
ATOM 1061 C C . HIS A 1 133 ? -6.227 11.711 3.462 1.00 92.25 133 HIS A C 1
ATOM 1063 O O . HIS A 1 133 ? -5.284 11.066 2.997 1.00 92.25 133 HIS A O 1
ATOM 1069 N N . GLY A 1 134 ? -6.212 13.042 3.574 1.00 86.69 134 GLY A N 1
ATOM 1070 C CA . GLY A 1 134 ? -5.040 13.864 3.284 1.00 86.69 134 GLY A CA 1
ATOM 1071 C C . GLY A 1 134 ? -4.004 13.752 4.398 1.00 86.69 134 GLY A C 1
ATOM 1072 O O . GLY A 1 134 ? -4.330 13.922 5.568 1.00 86.69 134 GLY A O 1
ATOM 1073 N N . MET A 1 135 ? -2.760 13.464 4.028 1.00 83.56 135 MET A N 1
ATOM 1074 C CA . MET A 1 135 ? -1.646 13.319 4.964 1.00 83.56 135 MET A CA 1
ATOM 1075 C C . MET A 1 135 ? -0.744 14.550 4.884 1.00 83.56 135 MET A C 1
ATOM 1077 O O . MET A 1 135 ? -0.308 14.937 3.793 1.00 83.56 135 MET A O 1
ATOM 1081 N N . SER A 1 136 ? -0.436 15.152 6.033 1.00 71.00 136 SER A N 1
ATOM 1082 C CA . SER A 1 136 ? 0.479 16.291 6.096 1.00 71.00 136 SER A CA 1
ATOM 1083 C C . SER A 1 136 ? 1.924 15.796 6.164 1.00 71.00 136 SER A C 1
ATOM 1085 O O . SER A 1 136 ? 2.277 14.947 6.988 1.00 71.00 136 SER A O 1
ATOM 1087 N N . ARG A 1 137 ? 2.790 16.319 5.289 1.00 58.72 137 ARG A N 1
ATOM 1088 C CA . ARG A 1 137 ? 4.236 16.121 5.442 1.00 58.72 137 ARG A CA 1
ATOM 1089 C C . ARG A 1 137 ? 4.681 16.978 6.621 1.00 58.72 137 ARG A C 1
ATOM 1091 O O . ARG A 1 137 ? 4.713 18.201 6.499 1.00 58.72 137 ARG A O 1
ATOM 1098 N N . HIS A 1 138 ? 5.073 16.363 7.732 1.00 50.78 138 HIS A N 1
ATOM 1099 C CA . HIS A 1 138 ? 5.939 17.079 8.658 1.00 50.78 138 HIS A CA 1
ATOM 1100 C C . HIS A 1 138 ? 7.273 17.344 7.935 1.00 50.78 138 HIS A C 1
ATOM 1102 O O . HIS A 1 138 ? 7.7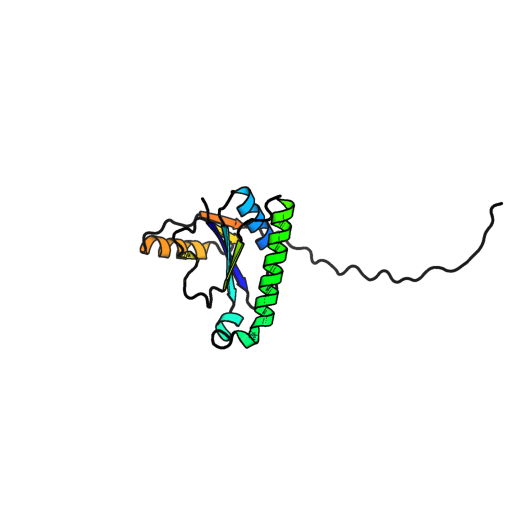98 16.441 7.279 1.00 50.78 138 HIS A O 1
ATOM 1108 N N . PRO A 1 139 ? 7.810 18.576 7.954 1.00 36.56 139 PRO A N 1
ATOM 1109 C CA . PRO A 1 139 ? 9.138 18.831 7.421 1.00 36.56 139 PRO A CA 1
ATOM 1110 C C . PRO A 1 139 ? 10.147 18.046 8.265 1.00 36.56 139 PRO A C 1
ATOM 1112 O O . PRO 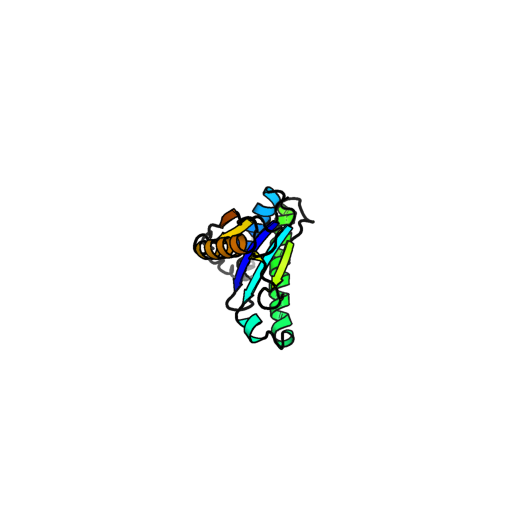A 1 139 ? 10.372 18.362 9.430 1.00 36.56 139 PRO A O 1
ATOM 1115 N N . THR A 1 140 ? 10.741 17.005 7.688 1.00 41.34 140 THR A N 1
ATOM 1116 C CA . THR A 1 140 ? 11.851 16.284 8.309 1.00 41.34 140 THR A CA 1
ATOM 1117 C C . THR A 1 140 ? 13.050 17.222 8.389 1.00 41.34 140 THR A C 1
ATOM 1119 O O . THR A 1 140 ? 13.659 17.547 7.366 1.00 41.34 140 THR A O 1
ATOM 1122 N N . THR A 1 141 ? 13.407 17.668 9.591 1.00 30.86 141 THR A N 1
ATOM 1123 C CA . THR A 1 141 ? 14.732 18.241 9.841 1.00 30.86 141 THR A CA 1
ATOM 1124 C C . THR A 1 141 ? 15.766 17.161 9.503 1.00 30.86 141 THR A C 1
ATOM 1126 O O . THR A 1 141 ? 15.618 16.036 9.986 1.00 30.86 141 THR A O 1
ATOM 1129 N N . PRO A 1 142 ? 16.799 17.439 8.688 1.00 31.81 142 PRO A N 1
ATOM 1130 C CA . PRO A 1 142 ? 17.843 16.460 8.423 1.00 31.81 142 PRO A CA 1
ATOM 1131 C C . PRO A 1 142 ? 18.484 16.058 9.750 1.00 31.81 142 PRO A C 1
ATOM 1133 O O . PRO A 1 142 ? 18.996 16.915 10.474 1.00 31.81 142 PRO A O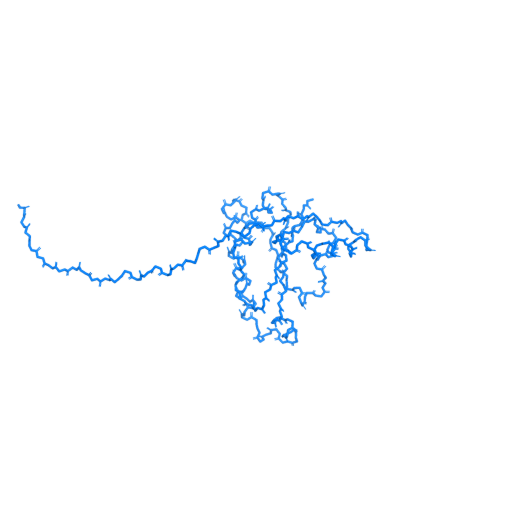 1
ATOM 1136 N N . VAL A 1 143 ? 18.457 14.767 10.082 1.00 39.09 143 VAL A N 1
ATOM 1137 C CA . VAL A 1 143 ? 19.250 14.240 11.192 1.00 39.09 143 VAL A CA 1
ATOM 1138 C C . VAL A 1 143 ? 20.711 14.396 10.782 1.00 39.09 143 VAL A C 1
ATOM 1140 O O . VAL A 1 143 ? 21.222 13.642 9.956 1.00 39.09 143 VAL A O 1
ATOM 1143 N N . GLN A 1 144 ? 21.377 15.424 11.310 1.00 34.12 144 GLN A N 1
ATOM 1144 C CA . GLN A 1 144 ? 22.828 15.521 11.224 1.00 34.12 144 GLN A CA 1
ATOM 1145 C C . GLN A 1 144 ? 23.420 14.284 11.914 1.00 34.12 144 GLN A C 1
ATOM 1147 O O . GLN A 1 144 ? 23.009 13.971 13.035 1.00 34.12 144 GLN A O 1
ATOM 1152 N N . PRO A 1 145 ? 24.373 13.572 11.290 1.00 34.50 145 PRO A N 1
ATOM 1153 C CA . PRO A 1 145 ? 25.065 12.489 11.965 1.00 34.50 145 PRO A CA 1
ATOM 1154 C C . PRO A 1 145 ? 25.796 13.074 13.175 1.00 34.50 145 PRO A C 1
ATOM 1156 O O . PRO A 1 145 ? 26.711 13.886 13.031 1.00 34.50 145 PRO A O 1
ATOM 1159 N N . SER A 1 146 ? 25.366 12.691 14.378 1.00 40.72 146 SER A N 1
ATOM 1160 C CA . SER A 1 146 ? 26.040 13.057 15.618 1.00 40.72 146 SER A CA 1
ATOM 1161 C C . SER A 1 146 ? 27.478 12.557 15.541 1.00 40.72 146 SER A C 1
ATOM 1163 O O . SER A 1 146 ? 27.723 11.349 15.501 1.00 40.72 146 SER A O 1
ATOM 1165 N N . HIS A 1 147 ? 28.418 13.497 15.473 1.00 42.03 147 HIS A N 1
ATOM 1166 C CA . HIS A 1 147 ? 29.842 13.224 15.450 1.00 42.03 147 HIS A CA 1
ATOM 1167 C C . HIS A 1 147 ? 30.241 12.244 16.557 1.00 42.03 147 HIS A C 1
ATOM 1169 O O . HIS A 1 147 ? 29.854 12.386 17.718 1.00 42.03 147 HIS A O 1
ATOM 1175 N N . GLN A 1 148 ? 31.048 11.262 16.153 1.00 38.19 148 GLN A N 1
ATOM 1176 C CA . GLN A 1 148 ? 31.836 10.388 17.010 1.00 38.19 148 GLN A CA 1
ATOM 1177 C C . GLN A 1 148 ? 32.382 11.176 18.207 1.00 38.19 148 GLN A C 1
ATOM 1179 O O . GLN A 1 148 ? 33.173 12.106 18.033 1.00 38.19 148 GLN A O 1
ATOM 1184 N N . LYS A 1 149 ? 32.003 10.781 19.429 1.00 37.78 149 LYS A N 1
ATOM 1185 C CA . LYS A 1 149 ? 32.787 11.127 20.616 1.00 37.78 149 LYS A CA 1
ATOM 1186 C C . LYS A 1 149 ? 34.177 10.522 20.417 1.00 37.78 149 LYS A C 1
ATOM 1188 O O . LYS A 1 149 ? 34.360 9.319 20.585 1.00 37.78 149 LYS A O 1
ATOM 1193 N N . LYS A 1 150 ? 35.140 11.354 20.016 1.00 37.78 150 LYS A N 1
ATOM 1194 C CA . LYS A 1 150 ? 36.561 11.039 20.146 1.00 37.78 150 LYS A CA 1
ATOM 1195 C C . LYS A 1 150 ? 36.835 10.809 21.628 1.00 37.78 150 LYS A C 1
ATOM 1197 O O . LYS A 1 150 ? 36.614 11.695 22.446 1.00 37.78 150 LYS A O 1
ATOM 1202 N N . ALA A 1 151 ? 37.286 9.604 21.949 1.00 45.19 151 ALA A N 1
ATOM 1203 C CA . ALA A 1 151 ? 37.995 9.339 23.182 1.00 45.19 151 ALA A CA 1
ATOM 1204 C C . ALA A 1 151 ? 39.341 10.069 23.103 1.00 45.19 151 ALA A C 1
ATOM 1206 O O . ALA A 1 151 ? 40.249 9.641 22.396 1.00 45.19 151 ALA A O 1
ATOM 1207 N N . SER A 1 152 ? 39.436 11.199 23.782 1.00 45.19 152 SER A N 1
ATOM 1208 C CA . SER A 1 152 ? 40.692 11.828 24.169 1.00 45.19 152 SER A CA 1
ATOM 1209 C C . SER A 1 152 ? 40.355 12.732 25.339 1.00 45.19 152 SER A C 1
ATOM 1211 O O . SER A 1 152 ? 39.571 13.655 25.149 1.00 45.19 152 SER A O 1
ATOM 1213 N N . ASP A 1 153 ? 40.822 12.341 26.524 1.00 39.72 153 ASP A N 1
ATOM 1214 C CA . ASP A 1 153 ? 41.211 13.186 27.663 1.00 39.72 153 ASP A CA 1
ATOM 1215 C C . ASP A 1 153 ? 41.092 12.354 28.950 1.00 39.72 153 ASP A C 1
ATOM 1217 O O . ASP A 1 153 ? 40.153 12.473 29.732 1.00 39.72 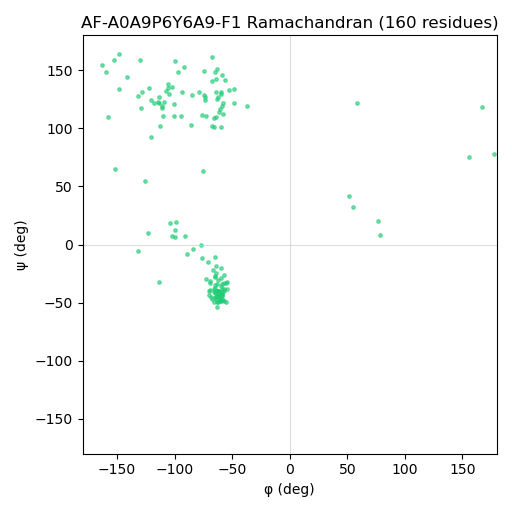153 ASP A O 1
ATOM 1221 N N . ILE A 1 154 ? 42.061 11.459 29.146 1.00 41.25 154 ILE A N 1
ATOM 1222 C CA . ILE A 1 154 ? 42.544 11.126 30.488 1.00 41.25 154 ILE A CA 1
ATOM 1223 C C . ILE A 1 154 ? 44.021 11.491 30.437 1.00 41.25 154 ILE A C 1
ATOM 1225 O O . ILE A 1 154 ? 44.846 10.732 29.934 1.00 41.25 154 ILE A O 1
ATOM 1229 N N . VAL A 1 155 ? 44.305 12.725 30.837 1.00 41.72 155 VAL A N 1
ATOM 1230 C CA . VAL A 1 155 ? 45.641 13.157 31.232 1.00 41.72 155 VAL A CA 1
ATOM 1231 C C . VAL A 1 155 ? 45.619 13.143 32.753 1.00 41.72 155 VAL A C 1
ATOM 1233 O O . VAL A 1 155 ? 44.753 13.776 33.358 1.00 41.72 155 VAL A O 1
ATOM 1236 N N . ASP A 1 156 ? 46.518 12.354 33.331 1.00 40.81 156 ASP A N 1
ATOM 1237 C CA . ASP A 1 156 ? 46.860 12.358 34.749 1.00 40.81 156 ASP A CA 1
ATOM 1238 C C . ASP A 1 156 ? 47.229 13.776 35.210 1.00 40.81 156 ASP A C 1
ATOM 1240 O O . ASP A 1 156 ? 48.043 14.424 34.554 1.00 40.81 156 ASP A O 1
ATOM 1244 N N . ASP A 1 157 ? 46.683 14.233 36.341 1.00 39.75 157 ASP A N 1
ATOM 1245 C CA . ASP A 1 157 ? 47.497 14.888 37.372 1.00 39.75 157 ASP A CA 1
ATOM 1246 C C . ASP A 1 157 ? 46.773 14.953 38.731 1.00 39.75 157 ASP A C 1
ATOM 1248 O O . ASP A 1 157 ? 45.545 14.917 38.832 1.00 39.75 157 ASP A O 1
ATOM 1252 N N . ASP A 1 158 ? 47.596 15.017 39.767 1.00 42.94 158 ASP A N 1
ATOM 1253 C CA . ASP A 1 158 ? 47.381 14.757 41.184 1.00 42.94 158 ASP A CA 1
ATOM 1254 C C . ASP A 1 158 ? 46.382 15.673 41.923 1.00 42.94 158 ASP A C 1
ATOM 1256 O O . ASP A 1 158 ? 46.299 16.872 41.664 1.00 42.94 158 ASP A O 1
ATOM 1260 N N . CYS A 1 159 ? 45.727 15.139 42.973 1.00 37.84 159 CYS A N 1
ATOM 1261 C CA . CYS A 1 159 ? 45.979 15.545 44.376 1.00 37.84 159 CYS A CA 1
ATOM 1262 C C . CYS A 1 159 ? 44.922 15.062 45.404 1.00 37.84 159 CYS A C 1
ATOM 1264 O O . CYS A 1 159 ? 43.783 15.515 45.413 1.00 37.84 159 CYS A O 1
ATOM 1266 N N . VAL A 1 160 ? 45.411 14.245 46.351 1.00 42.31 160 VAL A N 1
ATOM 1267 C CA . VAL A 1 160 ? 45.267 14.320 47.829 1.00 42.31 160 VAL A CA 1
ATOM 1268 C C . VAL A 1 160 ? 43.871 14.308 48.484 1.00 42.31 160 VAL A C 1
ATOM 1270 O O . VAL A 1 160 ? 43.103 15.260 48.387 1.00 42.31 160 VAL A O 1
ATOM 1273 N N . GLY A 1 161 ? 43.648 13.318 49.365 1.00 38.47 161 GLY A N 1
ATOM 1274 C CA . GLY A 1 161 ? 42.640 13.417 50.426 1.00 38.47 161 GLY A CA 1
ATOM 1275 C C . GLY A 1 161 ? 42.457 12.180 51.318 1.00 38.47 161 GLY A C 1
ATOM 1276 O O . GLY A 1 161 ? 41.433 11.523 51.191 1.00 38.47 161 GLY A O 1
ATOM 1277 N N . VAL A 1 162 ? 43.390 11.997 52.272 1.00 35.53 162 VAL A N 1
ATOM 1278 C CA . VAL A 1 162 ? 43.358 11.150 53.502 1.00 35.53 162 VAL A CA 1
ATOM 1279 C C . VAL A 1 162 ? 43.599 9.647 53.354 1.00 35.53 162 VAL A C 1
ATOM 1281 O O . VAL A 1 162 ? 42.762 8.937 52.763 1.00 35.53 162 VAL A O 1
#

Radius of gyration: 21.92 Å; Cα contacts (8 Å, |Δi|>4): 220; chains: 1; bounding box: 68×30×71 Å

pLDDT: mean 84.27, std 19.95, range [30.86, 97.62]